Protein AF-A0A965AH80-F1 (afdb_monomer)

Solvent-accessible surface area (backbone atoms only — not comparable to full-atom values): 4342 Å² total; per-residue (Å²): 128,70,94,82,68,81,72,75,88,74,77,70,74,66,71,72,47,43,49,64,61,51,56,45,63,73,40,79,85,36,66,91,70,68,72,57,41,74,44,43,87,50,52,43,86,89,51,56,72,70,57,16,49,56,71,20,42,46,71,61,63,79,72,84,94,122

Radius of gyration: 14.75 Å; Cα contacts (8 Å, |Δi|>4): 47; chains: 1; bounding box: 22×36×40 Å

Structure (mmCIF, N/CA/C/O backbone):
data_AF-A0A965AH80-F1
#
_entry.id   AF-A0A965AH80-F1
#
loop_
_atom_site.group_PDB
_atom_site.id
_atom_site.type_symbol
_atom_site.label_atom_id
_atom_site.label_alt_id
_atom_site.label_comp_id
_at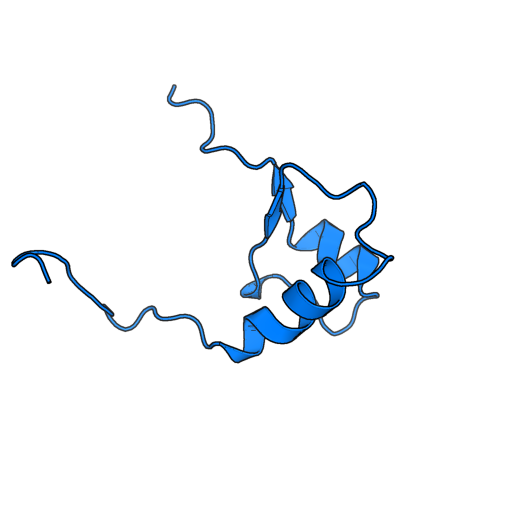om_site.label_asym_id
_atom_site.label_entity_id
_atom_site.label_seq_id
_atom_site.pdbx_PDB_ins_code
_atom_site.Cartn_x
_atom_site.Cartn_y
_atom_site.Cartn_z
_atom_site.occupancy
_atom_site.B_iso_or_equiv
_atom_site.auth_seq_id
_atom_site.auth_comp_id
_atom_site.auth_asym_id
_atom_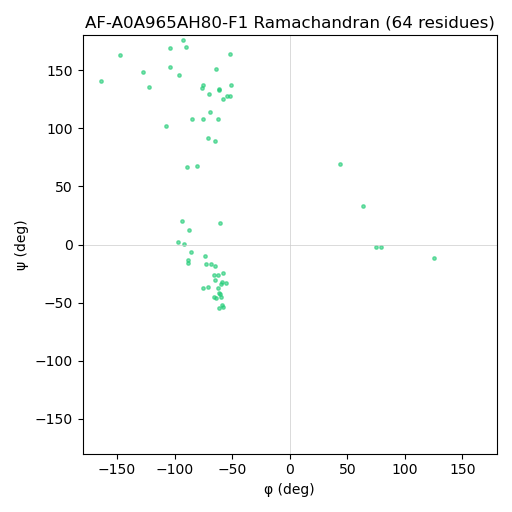site.auth_atom_id
_atom_site.pdbx_PDB_model_num
ATOM 1 N N . GLY A 1 1 ? -12.654 12.710 -26.238 1.00 55.41 1 GLY A N 1
ATOM 2 C CA . GLY A 1 1 ? -11.497 13.068 -25.398 1.00 55.41 1 GLY A CA 1
ATOM 3 C C . GLY A 1 1 ? -10.783 14.207 -26.081 1.00 55.41 1 GLY A C 1
ATOM 4 O O . GLY A 1 1 ? -10.782 14.202 -27.302 1.00 55.41 1 GLY A O 1
ATOM 5 N N . ASP A 1 2 ? -10.270 15.180 -25.329 1.00 61.91 2 ASP A N 1
ATOM 6 C CA . ASP A 1 2 ? -9.615 16.368 -25.896 1.00 61.91 2 ASP A CA 1
ATOM 7 C C . ASP A 1 2 ? -8.478 15.977 -26.852 1.00 61.91 2 ASP A C 1
ATOM 9 O O . ASP A 1 2 ? -7.600 15.188 -26.484 1.00 61.91 2 ASP A O 1
ATOM 13 N N . GLU A 1 3 ? -8.501 16.518 -28.071 1.00 49.78 3 GLU A N 1
ATOM 14 C CA . GLU A 1 3 ? -7.437 16.342 -29.060 1.00 49.78 3 GLU A CA 1
ATOM 15 C C . GLU A 1 3 ? -6.137 16.939 -28.498 1.00 49.78 3 GLU A C 1
ATOM 17 O O . GLU A 1 3 ? -6.017 18.148 -28.322 1.00 49.78 3 GLU A O 1
ATOM 22 N N . GLY A 1 4 ? -5.186 16.076 -28.124 1.00 60.09 4 GLY A N 1
ATOM 23 C CA . GLY A 1 4 ? -3.923 16.465 -27.481 1.00 60.09 4 GLY A CA 1
ATOM 24 C C . GLY A 1 4 ? -3.629 15.764 -26.151 1.00 60.09 4 GLY A C 1
ATOM 25 O O . GLY A 1 4 ? -2.495 15.815 -25.677 1.00 60.09 4 GLY A O 1
ATOM 26 N N . ARG A 1 5 ? -4.593 15.050 -25.550 1.00 59.34 5 ARG A N 1
ATOM 27 C CA . ARG A 1 5 ? -4.262 14.088 -24.486 1.00 59.34 5 ARG A CA 1
ATOM 28 C C . ARG A 1 5 ? -3.639 12.843 -25.112 1.00 59.34 5 ARG A C 1
ATOM 30 O O . ARG A 1 5 ? -4.352 12.026 -25.690 1.00 59.34 5 ARG A O 1
ATOM 37 N N . SER A 1 6 ? -2.333 12.661 -24.932 1.00 59.38 6 SER A N 1
ATOM 38 C CA . SER A 1 6 ? -1.688 11.357 -25.110 1.00 59.38 6 SER A CA 1
ATOM 39 C C . SER A 1 6 ? -2.239 10.395 -24.053 1.00 59.38 6 SER A C 1
ATOM 41 O O . SER A 1 6 ? -1.750 10.333 -22.928 1.00 59.38 6 SER A O 1
ATOM 43 N N . GLY A 1 7 ? -3.334 9.708 -24.369 1.00 68.00 7 GLY A N 1
ATOM 44 C CA . GLY A 1 7 ? -3.797 8.566 -23.591 1.00 68.00 7 GLY A CA 1
ATOM 45 C C . GLY A 1 7 ? -2.923 7.348 -23.885 1.00 68.00 7 GLY A C 1
ATOM 46 O O . GLY A 1 7 ? -2.606 7.105 -25.044 1.00 68.00 7 GLY A O 1
ATOM 47 N N . ALA A 1 8 ? -2.565 6.606 -22.830 1.00 60.88 8 ALA A N 1
ATOM 48 C CA . ALA A 1 8 ? -1.809 5.350 -22.858 1.00 60.88 8 ALA A CA 1
ATOM 49 C C . ALA A 1 8 ? -0.599 5.367 -23.811 1.00 60.88 8 ALA A C 1
ATOM 51 O O . ALA A 1 8 ? -0.545 4.633 -24.792 1.00 60.88 8 ALA A O 1
ATOM 52 N N . ASP A 1 9 ? 0.420 6.144 -23.461 1.00 66.50 9 ASP A N 1
ATOM 53 C CA . ASP A 1 9 ? 1.789 6.107 -24.005 1.00 66.50 9 ASP A CA 1
ATOM 54 C C . ASP A 1 9 ? 2.525 4.758 -23.791 1.00 66.50 9 ASP A C 1
ATOM 56 O O . ASP A 1 9 ? 3.751 4.687 -23.847 1.00 66.50 9 ASP A O 1
ATOM 60 N N . GLY A 1 10 ? 1.791 3.675 -23.516 1.00 62.56 10 GLY A N 1
ATOM 61 C CA . GLY A 1 10 ? 2.326 2.366 -23.147 1.00 62.56 10 GLY A CA 1
ATOM 62 C C . GLY A 1 10 ? 2.764 2.246 -21.684 1.00 62.56 10 GLY A C 1
ATOM 63 O O . GLY A 1 10 ? 3.139 1.155 -21.269 1.00 62.56 10 GLY A O 1
ATOM 64 N N . MET A 1 11 ? 2.677 3.310 -20.873 1.00 71.62 11 MET A N 1
ATOM 65 C CA . MET A 1 11 ? 3.102 3.303 -19.461 1.00 71.62 11 MET A CA 1
ATOM 66 C C . MET A 1 11 ? 1.966 2.988 -18.475 1.00 71.62 11 MET A C 1
ATOM 68 O O . MET A 1 11 ? 2.062 3.297 -17.281 1.00 71.62 11 MET A O 1
ATOM 72 N N . LEU A 1 12 ? 0.878 2.372 -18.949 1.00 77.44 12 LEU A N 1
ATOM 73 C CA . LEU A 1 12 ? -0.213 1.955 -18.074 1.00 77.44 12 LEU A CA 1
ATOM 74 C C . LEU A 1 12 ? 0.291 0.929 -17.055 1.00 77.44 12 LEU A C 1
ATOM 76 O O . LEU A 1 12 ? 0.990 -0.027 -17.385 1.00 77.44 12 LEU A O 1
ATOM 80 N N . VAL A 1 13 ? -0.072 1.143 -15.796 1.00 80.50 13 VAL A N 1
ATOM 81 C CA . VAL A 1 13 ? 0.220 0.199 -14.720 1.00 80.50 13 VAL A CA 1
ATOM 82 C C . VAL A 1 13 ? -0.752 -0.974 -14.829 1.00 80.50 13 VAL A C 1
ATOM 84 O O . VAL A 1 13 ? -1.951 -0.745 -14.991 1.00 80.50 13 VAL A O 1
ATOM 87 N N . ASP A 1 14 ? -0.254 -2.209 -14.714 1.00 87.81 14 ASP A N 1
ATOM 88 C CA . ASP A 1 14 ? -1.124 -3.386 -14.641 1.00 87.81 14 ASP A CA 1
ATOM 89 C C . ASP A 1 14 ? -2.075 -3.245 -13.435 1.00 87.81 14 ASP A C 1
ATOM 91 O O . ASP A 1 14 ? -1.600 -3.017 -12.316 1.00 87.81 14 ASP A O 1
ATOM 95 N N . PRO A 1 15 ? -3.403 -3.348 -13.621 1.00 88.88 15 PRO A N 1
ATOM 96 C CA . PRO A 1 15 ? -4.363 -3.174 -12.535 1.00 88.88 15 PRO A CA 1
ATOM 97 C C . PRO A 1 15 ? -4.145 -4.144 -11.366 1.00 88.88 15 PRO A C 1
ATOM 99 O O . PRO A 1 15 ? -4.500 -3.804 -10.236 1.00 88.88 15 PRO A O 1
ATOM 102 N N . VAL A 1 16 ? -3.524 -5.310 -11.594 1.00 92.75 16 VAL A N 1
ATOM 103 C CA . VAL A 1 16 ? -3.264 -6.305 -10.543 1.00 92.75 16 VAL A CA 1
ATOM 104 C C . VAL A 1 16 ? -2.412 -5.739 -9.405 1.00 92.75 16 VAL A C 1
ATOM 106 O O . VAL A 1 16 ? -2.634 -6.078 -8.243 1.00 92.75 16 VAL A O 1
ATOM 109 N N . VAL A 1 17 ? -1.496 -4.804 -9.692 1.00 92.25 17 VAL A N 1
ATOM 110 C CA . VAL A 1 17 ? -0.606 -4.237 -8.661 1.00 92.25 17 VAL A CA 1
ATOM 111 C C . VAL A 1 17 ? -1.355 -3.367 -7.649 1.00 92.25 17 VAL A C 1
ATOM 113 O O . VAL A 1 17 ? -0.826 -3.066 -6.583 1.00 92.25 17 VAL A O 1
ATOM 116 N N . MET A 1 18 ? -2.579 -2.940 -7.971 1.00 94.12 18 MET A N 1
ATOM 117 C CA . MET A 1 18 ? -3.408 -2.136 -7.073 1.00 94.12 18 MET A CA 1
ATOM 118 C C . MET A 1 18 ? -4.276 -2.989 -6.139 1.00 94.12 18 MET A C 1
ATOM 120 O O . MET A 1 18 ? -4.806 -2.460 -5.165 1.00 94.12 18 MET A O 1
ATOM 124 N N . GLN A 1 19 ? -4.424 -4.295 -6.390 1.00 96.19 19 GLN A N 1
ATOM 125 C CA . GLN A 1 19 ? -5.363 -5.141 -5.649 1.00 96.19 19 GLN A CA 1
ATOM 126 C C . GLN A 1 19 ? -5.035 -5.205 -4.150 1.00 96.19 19 GLN A C 1
ATOM 128 O O . GLN A 1 19 ? -5.888 -4.892 -3.320 1.00 96.19 19 GLN A O 1
ATOM 133 N N . ALA A 1 20 ? -3.804 -5.588 -3.802 1.00 96.50 20 ALA A N 1
ATOM 134 C CA . ALA A 1 20 ? -3.364 -5.710 -2.414 1.00 96.50 20 ALA A CA 1
ATOM 135 C C . ALA A 1 20 ? -3.481 -4.390 -1.617 1.00 96.50 20 ALA A C 1
ATOM 137 O O . ALA A 1 20 ? -4.148 -4.400 -0.577 1.00 96.50 20 ALA A O 1
ATOM 138 N N . PRO A 1 21 ? -2.944 -3.243 -2.093 1.00 96.31 21 PRO A N 1
ATOM 139 C CA . PRO A 1 21 ? -3.090 -1.977 -1.376 1.00 96.31 21 PRO A CA 1
ATOM 140 C C . PRO A 1 21 ? -4.549 -1.529 -1.233 1.00 96.31 21 PRO A C 1
ATOM 142 O O . PRO A 1 21 ? -4.912 -1.013 -0.179 1.00 96.31 21 PRO A O 1
ATOM 145 N N . ILE A 1 22 ? -5.408 -1.745 -2.239 1.00 96.69 22 ILE A N 1
ATOM 146 C CA . ILE A 1 22 ? -6.834 -1.380 -2.150 1.00 96.69 22 ILE A CA 1
ATOM 147 C C . ILE A 1 22 ? -7.554 -2.219 -1.093 1.00 96.69 22 ILE A C 1
ATOM 149 O O . ILE A 1 22 ? -8.302 -1.670 -0.287 1.00 96.69 22 ILE A O 1
ATOM 153 N N . VAL A 1 23 ? -7.329 -3.535 -1.074 1.00 97.38 23 VAL A N 1
ATOM 154 C CA . VAL A 1 23 ? -7.938 -4.421 -0.071 1.00 97.38 23 VAL A CA 1
ATOM 155 C C . VAL A 1 23 ? -7.498 -4.024 1.336 1.00 97.38 23 VAL A C 1
ATOM 157 O O . VAL A 1 23 ? -8.329 -3.967 2.242 1.00 97.38 23 VAL A O 1
ATOM 160 N N . TRP A 1 24 ? -6.219 -3.691 1.519 1.00 97.94 24 TRP A N 1
ATOM 161 C CA . TRP A 1 24 ? -5.713 -3.217 2.804 1.00 97.94 24 TRP A CA 1
ATOM 162 C C . TRP A 1 24 ? -6.349 -1.880 3.218 1.00 97.94 24 TRP A C 1
ATOM 164 O O . TRP A 1 24 ? -6.839 -1.779 4.342 1.00 97.94 24 TRP A O 1
ATOM 174 N N . LEU A 1 25 ? -6.442 -0.906 2.301 1.00 97.00 25 LEU A N 1
ATOM 175 C CA . LEU A 1 25 ? -7.097 0.395 2.527 1.00 97.00 25 LEU A CA 1
ATOM 176 C C . LEU A 1 25 ? -8.601 0.288 2.832 1.00 97.00 25 LEU A C 1
ATOM 178 O O . LEU A 1 25 ? -9.168 1.177 3.461 1.00 97.00 25 LEU A O 1
ATOM 182 N N . ALA A 1 26 ? -9.261 -0.771 2.363 1.00 97.81 26 ALA A N 1
ATOM 183 C CA . ALA A 1 26 ? -10.671 -1.041 2.645 1.00 97.81 26 ALA A CA 1
ATOM 184 C C . ALA A 1 26 ? -10.888 -1.796 3.971 1.00 97.81 26 ALA A C 1
ATOM 186 O O . ALA A 1 26 ? -12.029 -2.014 4.385 1.00 97.81 26 ALA A O 1
ATOM 187 N N . SER A 1 27 ? -9.813 -2.228 4.631 1.00 98.12 27 SER A N 1
ATOM 188 C CA . SER A 1 27 ? -9.871 -3.004 5.867 1.00 98.12 27 SER A CA 1
ATOM 189 C C . SER A 1 27 ? -9.799 -2.115 7.115 1.00 98.12 27 SER A C 1
ATOM 191 O O . SER A 1 27 ? -9.597 -0.907 7.047 1.00 98.12 27 SER A O 1
ATOM 193 N N . LYS A 1 28 ? -9.936 -2.719 8.302 1.00 98.00 28 LYS A N 1
ATOM 194 C CA . LYS A 1 28 ? -9.695 -2.018 9.576 1.00 98.00 28 LYS A CA 1
ATOM 195 C C . LYS A 1 28 ? -8.214 -1.740 9.852 1.00 98.00 28 LYS A C 1
ATOM 197 O O . LYS A 1 28 ? -7.927 -0.897 10.693 1.00 98.00 28 LYS A O 1
ATOM 202 N N . ALA A 1 29 ? -7.293 -2.415 9.162 1.00 97.19 29 ALA A N 1
ATOM 203 C CA . ALA A 1 29 ? -5.856 -2.224 9.365 1.00 97.19 29 ALA A CA 1
ATOM 204 C C . ALA A 1 29 ? -5.385 -0.818 8.953 1.00 97.19 29 ALA A C 1
ATOM 206 O O . ALA A 1 29 ? -4.426 -0.295 9.512 1.00 97.19 29 ALA A O 1
ATOM 207 N N . SER A 1 30 ? -6.097 -0.171 8.028 1.00 97.44 30 SER A N 1
ATOM 208 C CA . SER A 1 30 ? -5.807 1.191 7.582 1.00 97.44 30 SER A CA 1
ATOM 209 C C . SER A 1 30 ? -6.482 2.278 8.426 1.00 97.44 30 SER A C 1
ATOM 211 O O . SER A 1 30 ? -6.525 3.437 8.006 1.00 97.44 30 SER A O 1
ATOM 213 N N . ASP A 1 31 ? -7.046 1.956 9.593 1.00 97.69 31 ASP A N 1
ATOM 214 C CA . ASP A 1 31 ? -7.645 2.983 10.446 1.00 97.69 31 ASP A CA 1
ATOM 215 C C . ASP A 1 31 ? -6.589 4.016 10.882 1.00 97.69 31 ASP A C 1
ATOM 217 O O . ASP A 1 31 ? -5.456 3.681 11.227 1.00 97.69 31 ASP A O 1
ATOM 221 N N . GLY A 1 32 ? -6.933 5.299 10.785 1.00 95.94 32 GLY A N 1
ATOM 222 C CA . GLY A 1 32 ? -5.991 6.407 10.986 1.00 95.94 32 GLY A CA 1
ATOM 223 C C . GLY A 1 32 ? -4.986 6.658 9.846 1.00 95.94 32 GLY A C 1
ATOM 224 O O . GLY A 1 32 ? -4.235 7.631 9.911 1.00 95.94 32 GLY A O 1
ATOM 225 N N . TRP A 1 33 ? -4.980 5.865 8.767 1.00 95.38 33 TRP A N 1
ATOM 226 C CA . TRP A 1 33 ? -4.096 6.063 7.607 1.00 95.38 33 TRP A CA 1
ATOM 227 C C . TRP A 1 33 ? -4.704 6.980 6.539 1.00 95.38 33 TRP A C 1
ATOM 229 O O . TRP A 1 33 ? -4.993 6.574 5.415 1.00 95.38 33 TRP A O 1
ATOM 239 N N . ASN A 1 34 ? -4.876 8.254 6.881 1.00 93.31 34 ASN A N 1
ATOM 240 C CA . ASN A 1 34 ? -5.400 9.285 5.981 1.00 93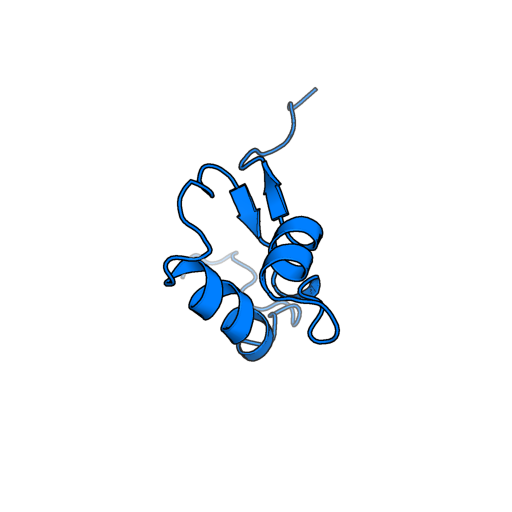.31 34 ASN A CA 1
ATOM 241 C C . ASN A 1 34 ? -4.294 10.218 5.446 1.00 93.31 34 ASN A C 1
ATOM 243 O O . ASN A 1 34 ? -3.146 10.173 5.891 1.00 93.31 34 ASN A O 1
ATOM 247 N N . GLY A 1 35 ? -4.630 11.042 4.444 1.00 92.44 35 GLY A N 1
ATOM 248 C CA . GLY A 1 35 ? -3.725 12.080 3.930 1.00 92.44 35 GLY A CA 1
ATOM 249 C C . GLY A 1 35 ? -2.435 11.540 3.304 1.00 92.44 35 GLY A C 1
ATOM 250 O O . GLY A 1 35 ? -1.387 12.176 3.407 1.00 92.44 35 GLY A O 1
ATOM 251 N N . LYS A 1 36 ? -2.488 10.360 2.675 1.00 93.62 36 LYS A N 1
ATOM 252 C CA . LYS A 1 36 ? -1.334 9.694 2.057 1.00 93.62 36 LYS A CA 1
ATOM 253 C C . LYS A 1 36 ? -1.613 9.322 0.607 1.00 93.62 36 LYS A C 1
ATOM 255 O O . LYS A 1 36 ? -2.738 8.989 0.245 1.00 93.62 36 LYS A O 1
ATOM 260 N N . ARG A 1 37 ? -0.563 9.344 -0.210 1.00 93.19 37 ARG A N 1
ATOM 261 C CA . ARG A 1 37 ? -0.525 8.714 -1.532 1.00 93.19 37 ARG A CA 1
ATOM 262 C C . ARG A 1 37 ? 0.114 7.335 -1.414 1.00 93.19 37 ARG A C 1
ATOM 264 O O . ARG A 1 37 ? 1.051 7.174 -0.636 1.00 93.19 37 ARG A O 1
ATOM 271 N N . PHE A 1 38 ? -0.355 6.390 -2.218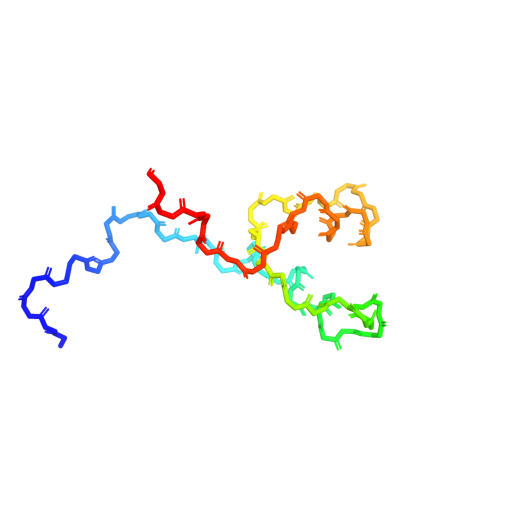 1.00 93.69 38 PHE A N 1
ATOM 272 C CA . PHE A 1 38 ? 0.170 5.028 -2.295 1.00 93.69 38 PHE A CA 1
ATOM 273 C C . PHE A 1 38 ? 0.622 4.734 -3.724 1.00 93.69 38 PHE A C 1
ATOM 275 O O . PHE A 1 38 ? -0.087 5.058 -4.678 1.00 93.69 38 PHE A O 1
ATOM 282 N N . ILE A 1 39 ? 1.796 4.124 -3.881 1.00 93.06 39 ILE A N 1
ATOM 283 C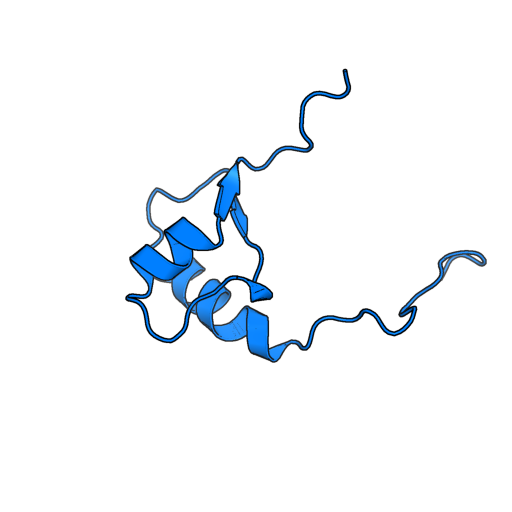 CA . ILE A 1 39 ? 2.308 3.680 -5.183 1.00 93.06 39 ILE A CA 1
ATOM 284 C C . ILE A 1 39 ? 2.223 2.154 -5.224 1.00 93.06 39 ILE A C 1
ATOM 286 O O . ILE A 1 39 ? 3.083 1.481 -4.667 1.00 93.06 39 ILE A O 1
ATOM 290 N N . GLY A 1 40 ? 1.213 1.600 -5.907 1.00 92.94 40 GLY A N 1
ATOM 291 C CA . GLY A 1 40 ? 0.943 0.151 -5.898 1.00 92.94 40 GLY A CA 1
ATOM 292 C C . GLY A 1 40 ? 2.127 -0.729 -6.322 1.00 92.94 40 GLY A C 1
ATOM 293 O O . GLY A 1 40 ? 2.343 -1.786 -5.748 1.00 92.94 40 GLY A O 1
ATOM 294 N N . ARG A 1 41 ? 2.982 -0.255 -7.241 1.00 93.19 41 ARG A N 1
ATOM 295 C CA . ARG A 1 41 ? 4.213 -0.969 -7.646 1.00 93.19 41 ARG A CA 1
ATOM 296 C C . ARG A 1 41 ? 5.259 -1.127 -6.535 1.00 93.19 41 ARG A C 1
ATOM 298 O O . ARG A 1 41 ? 6.158 -1.940 -6.689 1.00 93.19 41 ARG A O 1
ATOM 305 N N . LEU A 1 42 ? 5.177 -0.335 -5.465 1.00 95.38 42 LEU A N 1
ATOM 306 C CA . LEU A 1 42 ? 6.071 -0.430 -4.305 1.00 95.38 42 LEU A CA 1
ATOM 307 C C . LEU A 1 42 ? 5.515 -1.351 -3.211 1.00 95.38 42 LEU A C 1
ATOM 309 O O . LEU A 1 42 ? 6.137 -1.483 -2.162 1.00 95.38 42 LEU A O 1
ATOM 313 N N . TRP A 1 43 ? 4.340 -1.952 -3.418 1.00 96.62 43 TRP A N 1
ATOM 314 C CA . TRP A 1 43 ? 3.773 -2.899 -2.468 1.00 96.62 43 TRP A CA 1
ATOM 315 C C . TRP A 1 43 ? 4.600 -4.191 -2.441 1.00 96.62 43 TRP A C 1
ATOM 317 O O . TRP A 1 43 ? 4.635 -4.939 -3.420 1.00 96.62 43 TRP A O 1
ATOM 327 N N . ASP A 1 44 ? 5.249 -4.464 -1.311 1.00 97.31 44 ASP A N 1
ATOM 328 C CA . ASP A 1 44 ? 6.031 -5.681 -1.106 1.00 97.31 44 ASP A CA 1
ATOM 329 C C . ASP A 1 44 ? 5.135 -6.836 -0.637 1.00 97.31 44 ASP A C 1
ATOM 331 O O . ASP A 1 44 ? 4.672 -6.869 0.501 1.00 97.31 44 ASP A O 1
ATOM 335 N N . ASN A 1 45 ? 4.904 -7.811 -1.520 1.00 95.06 45 ASN A N 1
ATOM 336 C CA . ASN A 1 45 ? 4.094 -8.996 -1.217 1.00 95.06 45 ASN A CA 1
ATOM 337 C C . ASN A 1 45 ? 4.798 -10.004 -0.291 1.00 95.06 45 ASN A C 1
ATOM 339 O O . ASN A 1 45 ? 4.158 -10.951 0.159 1.00 95.06 45 ASN A O 1
ATOM 343 N N . SER A 1 46 ? 6.098 -9.836 -0.027 1.00 97.12 46 SER A N 1
ATOM 344 C CA . SER A 1 46 ? 6.842 -10.671 0.921 1.00 97.12 46 SER A CA 1
ATOM 345 C C . SER A 1 46 ? 6.788 -10.145 2.361 1.00 97.12 46 SER A C 1
ATOM 347 O O . SER A 1 46 ? 7.081 -10.892 3.296 1.00 97.12 46 SER A O 1
ATOM 349 N N . ALA A 1 47 ? 6.379 -8.886 2.547 1.00 96.81 47 ALA A N 1
ATOM 350 C CA . ALA A 1 47 ? 6.227 -8.245 3.847 1.00 96.81 47 ALA A CA 1
ATOM 351 C C . ALA A 1 47 ? 4.815 -8.433 4.432 1.00 96.81 47 ALA A C 1
ATOM 353 O O . ALA A 1 47 ? 3.878 -8.874 3.763 1.00 96.81 47 ALA A O 1
ATOM 354 N N . SER A 1 48 ? 4.645 -8.054 5.703 1.00 97.62 48 SER A N 1
ATOM 355 C CA . SER A 1 48 ? 3.309 -7.893 6.282 1.00 97.62 48 SER A CA 1
ATOM 356 C C . SER A 1 48 ? 2.557 -6.764 5.563 1.00 97.62 48 SER A C 1
ATOM 358 O O . SER A 1 48 ? 3.173 -5.814 5.078 1.00 97.62 48 SER A O 1
ATOM 360 N N . ALA A 1 49 ? 1.224 -6.831 5.510 1.00 96.75 49 ALA A N 1
ATOM 361 C CA . ALA A 1 49 ? 0.435 -5.820 4.804 1.00 96.75 49 ALA A CA 1
ATOM 362 C C . ALA A 1 49 ? 0.638 -4.400 5.375 1.00 96.75 49 ALA A C 1
ATOM 364 O O . ALA A 1 49 ? 0.672 -3.433 4.618 1.00 96.75 49 ALA A O 1
ATOM 365 N N . ASP A 1 50 ? 0.855 -4.277 6.686 1.00 97.50 50 ASP A N 1
ATOM 366 C CA . ASP A 1 50 ? 1.114 -2.990 7.339 1.00 97.50 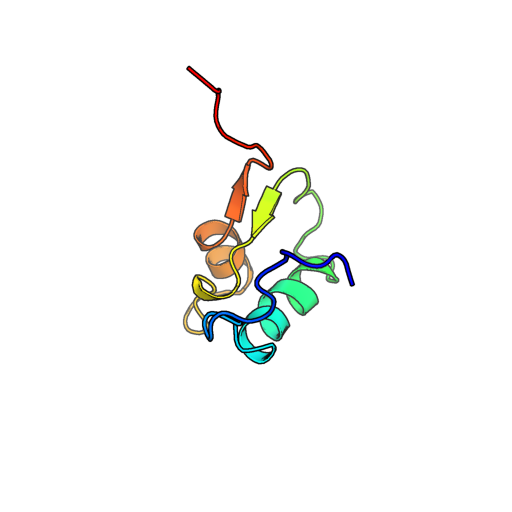50 ASP A CA 1
ATOM 367 C C . ASP A 1 50 ? 2.501 -2.435 6.991 1.00 97.50 50 ASP A C 1
ATOM 369 O O . ASP A 1 50 ? 2.668 -1.226 6.825 1.00 97.50 50 ASP A O 1
ATOM 373 N N . ASP A 1 51 ? 3.509 -3.298 6.862 1.00 98.19 51 ASP A N 1
ATOM 374 C CA . ASP A 1 51 ? 4.858 -2.877 6.476 1.00 98.19 51 ASP A CA 1
ATOM 375 C C . ASP A 1 51 ? 4.943 -2.557 4.982 1.00 98.19 51 ASP A C 1
ATOM 377 O O . ASP A 1 51 ? 5.561 -1.558 4.603 1.00 98.19 51 ASP A O 1
ATOM 381 N N . ALA A 1 52 ? 4.236 -3.317 4.144 1.00 97.81 52 ALA A N 1
ATOM 382 C CA . ALA A 1 52 ? 4.048 -2.991 2.736 1.00 97.81 52 ALA A CA 1
ATOM 383 C C . ALA A 1 52 ? 3.348 -1.630 2.579 1.00 97.81 52 ALA A C 1
ATOM 385 O O . ALA A 1 52 ? 3.820 -0.776 1.825 1.00 97.81 52 ALA A O 1
ATOM 386 N N . ALA A 1 53 ? 2.283 -1.374 3.349 1.00 97.19 53 ALA A N 1
ATOM 387 C CA . ALA A 1 53 ? 1.580 -0.094 3.368 1.00 97.19 53 ALA A CA 1
ATOM 388 C C . ALA A 1 53 ? 2.489 1.072 3.792 1.00 97.19 53 ALA A C 1
ATOM 390 O O . ALA A 1 53 ? 2.476 2.120 3.146 1.00 97.19 53 ALA A O 1
ATOM 391 N N . LYS A 1 54 ? 3.336 0.892 4.818 1.00 97.12 54 LYS A N 1
ATOM 392 C CA . LYS A 1 54 ? 4.361 1.885 5.199 1.00 97.12 54 LYS A CA 1
ATOM 393 C C . LYS A 1 54 ? 5.304 2.174 4.036 1.00 97.12 54 LYS A C 1
ATOM 395 O O . LYS A 1 54 ? 5.448 3.339 3.667 1.00 97.12 54 LYS A O 1
ATOM 400 N N . GLY A 1 55 ? 5.900 1.133 3.455 1.00 96.62 55 GLY A N 1
ATOM 401 C CA . GLY A 1 55 ? 6.926 1.252 2.416 1.00 96.62 55 GLY A CA 1
ATOM 402 C C . GLY A 1 55 ? 6.431 1.876 1.110 1.00 96.62 55 GLY A C 1
ATOM 403 O O . GLY A 1 55 ? 7.189 2.571 0.437 1.00 96.62 55 GLY A O 1
ATOM 404 N N . CYS A 1 56 ? 5.156 1.685 0.765 1.00 95.88 56 CYS A N 1
ATOM 405 C CA . CYS A 1 56 ? 4.580 2.212 -0.474 1.00 95.88 56 CYS A CA 1
ATOM 406 C C . CYS A 1 56 ? 3.816 3.539 -0.313 1.00 95.88 56 CYS A C 1
ATOM 408 O O . CYS A 1 56 ? 3.266 4.043 -1.301 1.00 95.88 56 CYS A O 1
ATOM 410 N N . SER A 1 57 ? 3.778 4.113 0.896 1.00 95.31 57 SER A N 1
ATOM 411 C CA . SER A 1 57 ? 3.047 5.350 1.192 1.00 95.31 57 SER A CA 1
ATOM 412 C C . SER A 1 57 ? 3.949 6.581 1.321 1.00 95.31 57 SER A C 1
ATOM 414 O O . SER A 1 57 ? 5.109 6.507 1.718 1.00 95.31 57 SER A O 1
ATOM 416 N N . ALA A 1 58 ? 3.394 7.753 1.024 1.00 93.19 58 ALA A N 1
ATOM 417 C CA . ALA A 1 58 ? 4.008 9.053 1.295 1.00 93.19 58 ALA A CA 1
ATOM 418 C C . ALA A 1 58 ? 2.918 10.092 1.614 1.00 93.19 58 ALA A C 1
ATOM 420 O O . ALA A 1 58 ? 1.753 9.848 1.290 1.00 93.19 58 ALA A O 1
ATOM 421 N N . PRO A 1 59 ? 3.237 11.250 2.223 1.00 92.00 59 PRO A N 1
ATOM 422 C CA . PRO A 1 59 ? 2.260 12.319 2.422 1.00 92.00 59 PRO A CA 1
ATOM 423 C C . PRO A 1 59 ? 1.529 12.686 1.121 1.00 92.00 59 PRO A C 1
ATOM 425 O O . PRO A 1 59 ? 2.138 12.7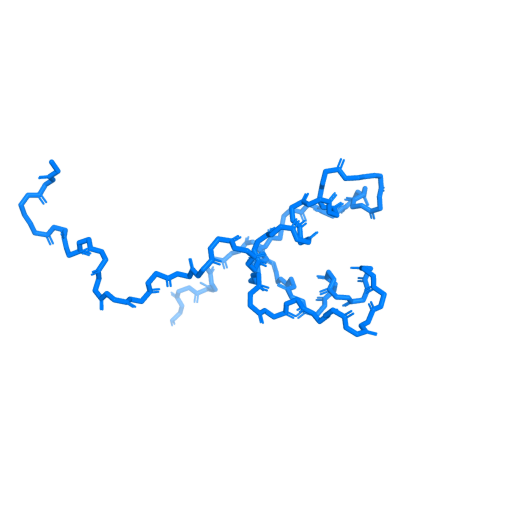62 0.049 1.00 92.00 59 PRO A O 1
ATOM 428 N N . ALA A 1 60 ? 0.215 12.893 1.210 1.00 84.94 60 ALA A N 1
ATOM 429 C CA . ALA A 1 60 ? -0.589 13.398 0.108 1.00 84.94 60 ALA A CA 1
ATOM 430 C C . ALA A 1 60 ? -0.239 14.874 -0.105 1.00 84.94 60 ALA A C 1
ATOM 432 O O . ALA A 1 60 ? -0.778 15.770 0.532 1.00 84.94 60 ALA A O 1
ATOM 433 N N . GLY A 1 61 ? 0.721 15.105 -0.988 1.00 79.38 61 GLY A N 1
ATOM 434 C CA . GLY A 1 61 ? 1.141 16.424 -1.419 1.00 79.38 61 GLY A CA 1
ATOM 435 C C . GLY A 1 61 ? 1.955 16.297 -2.696 1.00 79.38 61 GLY A C 1
ATOM 436 O O . GLY A 1 61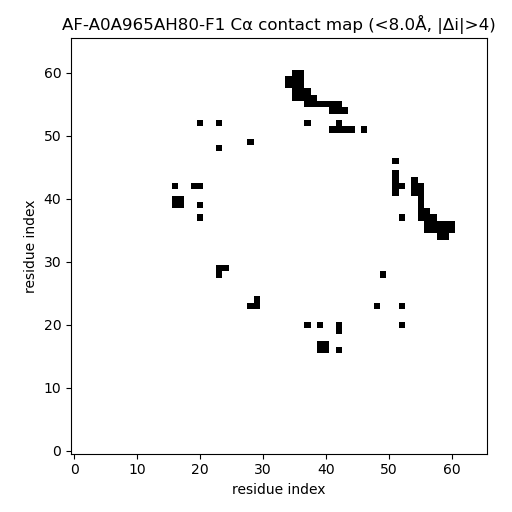 ? 2.753 15.368 -2.861 1.00 79.38 61 GLY A O 1
ATOM 437 N N . PHE A 1 62 ? 1.746 17.226 -3.617 1.00 64.12 62 PHE A N 1
ATOM 438 C CA . PHE A 1 62 ? 2.809 17.611 -4.532 1.00 64.12 62 PHE A CA 1
ATOM 439 C C . PHE A 1 62 ? 3.811 18.353 -3.641 1.00 64.12 62 PHE A C 1
ATOM 441 O O . PHE A 1 62 ? 3.375 19.155 -2.818 1.00 64.12 62 PHE A O 1
ATOM 448 N N . GLY A 1 63 ? 5.100 18.005 -3.677 1.00 63.62 63 GLY A N 1
ATOM 449 C CA . GLY A 1 63 ? 6.098 18.688 -2.843 1.00 63.62 63 GLY A CA 1
ATOM 450 C C . GLY A 1 63 ? 6.027 20.207 -3.020 1.00 63.62 63 GLY A C 1
ATOM 451 O O . GLY A 1 63 ? 5.409 20.689 -3.974 1.00 63.62 63 GLY A O 1
ATOM 452 N N . ASP A 1 64 ? 6.640 20.951 -2.101 1.00 64.88 64 ASP A N 1
ATOM 453 C CA . ASP A 1 64 ? 6.686 22.407 -2.217 1.00 64.88 64 ASP A CA 1
ATOM 454 C C . ASP A 1 64 ? 7.215 22.783 -3.611 1.00 64.88 64 ASP A C 1
ATOM 456 O O . ASP A 1 64 ? 8.225 22.236 -4.065 1.00 64.88 64 ASP A O 1
ATOM 460 N N . ARG A 1 65 ? 6.486 23.635 -4.341 1.00 54.50 65 ARG A N 1
ATOM 461 C CA . ARG A 1 65 ? 6.933 24.116 -5.656 1.00 54.50 65 ARG A CA 1
ATOM 462 C C . ARG A 1 65 ? 7.932 25.249 -5.426 1.00 54.50 65 ARG A C 1
ATOM 464 O O . ARG A 1 65 ? 7.601 26.400 -5.694 1.00 54.50 65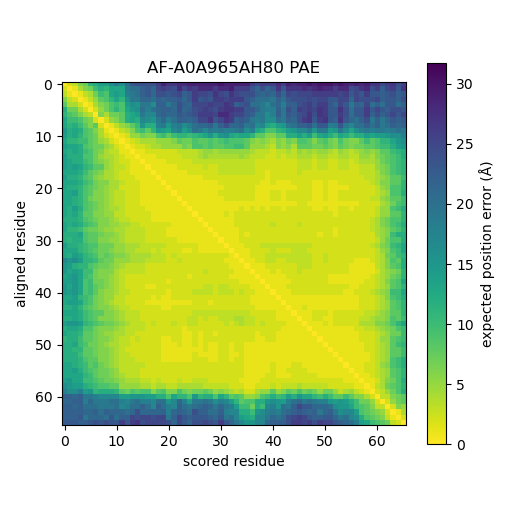 ARG A O 1
ATOM 471 N N . THR A 1 66 ? 9.099 24.927 -4.875 1.00 54.72 66 THR A N 1
ATOM 472 C CA . THR A 1 66 ? 10.246 25.846 -4.781 1.00 54.72 66 THR A CA 1
ATOM 473 C C . THR A 1 66 ? 11.117 25.746 -6.016 1.00 54.72 66 THR A C 1
ATOM 475 O O . THR A 1 66 ? 11.428 24.592 -6.395 1.00 54.72 66 THR A O 1
#

Sequence (66 aa):
GDEGRSGADGMLVDPVVMQAPIVWLASKASDGWNGKRFIGRLWDNSASADDAAKGCSAPAGFGDRT

pLDDT: mean 86.21, std 15.04, range [49.78, 98.19]

Foldseek 3Di:
DDDPPPDPPVPDDDCVLVPLVVVCCVDPVCVVVPQKDFDSVQQDPVDDSNVSRVRRIDGNDDPPPD

Secondary structure (DSSP, 8-state):
--TT-----S-PPPGGGGHHHHHHHTSGGGTT--SEEE-GGG--TTS-HHHHHHHHEEESSPPP--

Mean predicted aligned error: 7.41 Å